Protein AF-A0A3P8LBT3-F1 (afdb_monomer_lite)

Organism: NCBI:txid27848

pLDDT: mean 72.65, std 15.28, range [48.12, 91.0]

Structure (mmCIF, N/CA/C/O backbone):
data_AF-A0A3P8LBT3-F1
#
_entry.id   AF-A0A3P8LBT3-F1
#
loop_
_atom_site.group_PDB
_atom_site.id
_atom_site.type_symbol
_atom_site.label_atom_id
_atom_site.label_alt_id
_atom_site.label_comp_id
_atom_site.label_asym_id
_atom_site.label_entity_id
_atom_site.label_seq_id
_atom_site.pdbx_PDB_ins_code
_atom_site.Cartn_x
_atom_site.Cartn_y
_atom_site.Cartn_z
_atom_site.occupancy
_atom_site.B_iso_or_equiv
_atom_site.auth_seq_id
_atom_site.auth_comp_id
_atom_site.auth_asym_id
_atom_site.auth_atom_id
_atom_site.pdbx_PDB_model_num
ATOM 1 N N . MET A 1 1 ? -0.681 -14.973 -7.621 1.00 50.47 1 MET A N 1
ATOM 2 C CA . MET A 1 1 ? -1.600 -15.259 -6.496 1.00 50.47 1 MET A CA 1
ATOM 3 C C . MET A 1 1 ? -1.344 -14.206 -5.438 1.00 50.47 1 MET A C 1
ATOM 5 O O . MET A 1 1 ? -0.185 -13.879 -5.205 1.00 50.47 1 MET A O 1
ATOM 9 N N . VAL A 1 2 ? -2.386 -13.618 -4.867 1.00 54.84 2 VAL A N 1
ATOM 10 C CA . VAL A 1 2 ? -2.246 -12.655 -3.773 1.00 54.84 2 VAL A CA 1
ATOM 11 C C . VAL A 1 2 ? -2.997 -13.240 -2.589 1.00 54.84 2 VAL A C 1
ATOM 13 O O . VAL A 1 2 ? -4.174 -13.557 -2.728 1.00 54.84 2 VAL A O 1
ATOM 16 N N . LEU A 1 3 ? -2.302 -13.463 -1.474 1.00 58.47 3 LEU A N 1
ATOM 17 C CA . LEU A 1 3 ? -2.921 -13.897 -0.224 1.00 58.47 3 LEU A CA 1
ATOM 18 C C . LEU A 1 3 ? -2.980 -12.696 0.714 1.00 58.47 3 LEU A C 1
ATOM 20 O O . LEU A 1 3 ? -1.962 -12.048 0.968 1.00 58.47 3 LEU A O 1
ATOM 24 N N . GLN A 1 4 ? -4.165 -12.413 1.239 1.00 50.75 4 GLN A N 1
ATOM 25 C CA . GLN A 1 4 ? -4.345 -11.427 2.296 1.00 50.75 4 GLN A CA 1
ATOM 26 C C . GLN A 1 4 ? -4.365 -12.144 3.644 1.00 50.75 4 GLN A C 1
ATOM 28 O O . GLN A 1 4 ? -5.165 -13.054 3.854 1.00 50.75 4 GLN A O 1
ATOM 33 N N . THR A 1 5 ? -3.494 -1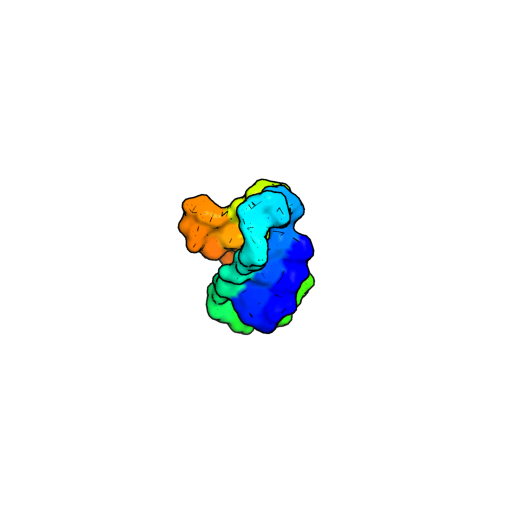1.725 4.558 1.00 56.19 5 THR A N 1
ATOM 34 C CA . THR A 1 5 ? -3.665 -11.968 5.995 1.00 56.19 5 THR A CA 1
ATOM 35 C C . THR A 1 5 ? -3.966 -10.631 6.671 1.00 56.19 5 THR A C 1
ATOM 37 O O . THR A 1 5 ? -3.782 -9.577 6.061 1.00 56.19 5 THR A O 1
ATOM 40 N N . SER A 1 6 ? -4.472 -10.655 7.905 1.00 59.75 6 SER A N 1
ATOM 41 C CA . SER A 1 6 ? -5.069 -9.496 8.594 1.00 59.75 6 SER A CA 1
ATOM 42 C C . SER A 1 6 ? -4.219 -8.219 8.615 1.00 59.75 6 SER A C 1
ATOM 44 O O . SER A 1 6 ? -4.764 -7.128 8.672 1.00 59.75 6 SER A O 1
ATOM 46 N N . GLU A 1 7 ? -2.899 -8.339 8.496 1.00 55.53 7 GLU A 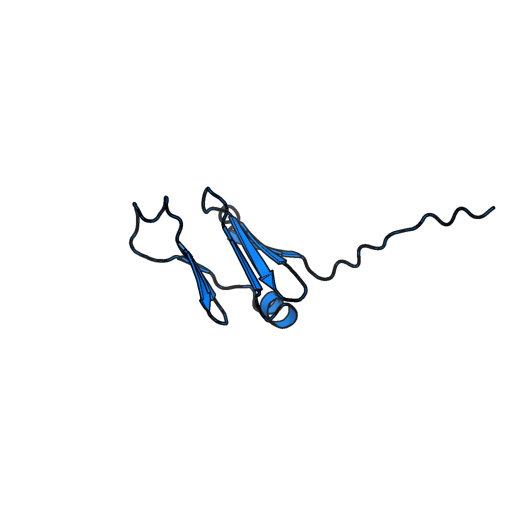N 1
ATOM 47 C CA . GLU A 1 7 ? -1.960 -7.215 8.600 1.00 55.53 7 GLU A CA 1
ATOM 48 C C . GLU A 1 7 ? -0.960 -7.155 7.431 1.00 55.53 7 GLU A C 1
ATOM 50 O O . GLU A 1 7 ? -0.130 -6.245 7.348 1.00 55.53 7 GLU A O 1
ATOM 55 N N . ARG A 1 8 ? -0.963 -8.158 6.541 1.00 59.84 8 ARG A N 1
ATOM 56 C CA . ARG A 1 8 ? 0.096 -8.347 5.541 1.00 59.84 8 ARG A CA 1
ATOM 57 C C . ARG A 1 8 ? -0.483 -8.741 4.194 1.00 59.84 8 ARG A C 1
ATOM 59 O O . ARG A 1 8 ? -1.355 -9.602 4.084 1.00 59.84 8 ARG A O 1
ATOM 66 N N . VAL A 1 9 ? 0.073 -8.132 3.153 1.00 65.38 9 VAL A N 1
ATOM 67 C CA . VAL A 1 9 ? -0.222 -8.490 1.768 1.00 65.38 9 VAL A CA 1
ATOM 68 C C . VAL A 1 9 ? 0.923 -9.345 1.249 1.00 65.38 9 VAL A C 1
ATOM 70 O O . VAL A 1 9 ? 2.060 -8.880 1.135 1.00 65.38 9 VAL A O 1
ATOM 73 N N . LEU A 1 10 ? 0.613 -10.606 0.953 1.00 68.12 10 LEU A N 1
ATOM 74 C CA . LEU A 1 10 ? 1.520 -11.525 0.284 1.00 68.12 10 LEU A CA 1
ATOM 75 C C . LEU A 1 10 ? 1.216 -11.497 -1.209 1.00 68.12 10 LEU A C 1
ATOM 77 O O . LEU A 1 10 ? 0.092 -11.798 -1.613 1.00 68.12 10 LEU A O 1
ATOM 81 N N . PHE A 1 11 ? 2.202 -11.191 -2.043 1.00 65.38 11 PHE A N 1
ATOM 82 C CA . PHE A 1 11 ? 2.018 -11.237 -3.490 1.00 65.38 11 PHE A CA 1
ATOM 83 C C . PHE A 1 11 ? 3.066 -12.146 -4.136 1.00 65.38 11 PHE A C 1
ATOM 85 O O . PHE A 1 11 ? 4.239 -12.162 -3.764 1.00 65.38 11 PHE A O 1
ATOM 92 N N . THR A 1 12 ? 2.624 -12.938 -5.112 1.00 55.78 12 THR A N 1
ATOM 93 C CA . THR A 1 12 ? 3.506 -13.707 -5.993 1.00 55.78 12 THR A CA 1
ATOM 94 C C . THR A 1 12 ? 3.162 -13.409 -7.453 1.00 55.78 12 THR A C 1
ATOM 96 O O . THR A 1 12 ? 2.010 -13.559 -7.885 1.00 55.78 12 THR A O 1
ATOM 99 N N . ASN A 1 13 ? 4.161 -12.933 -8.202 1.00 52.06 13 ASN A N 1
ATOM 100 C CA . ASN A 1 13 ? 4.087 -12.612 -9.627 1.00 52.06 13 ASN A CA 1
ATOM 101 C C . ASN A 1 13 ? 4.537 -13.835 -10.465 1.00 52.06 13 ASN A C 1
ATOM 103 O O . ASN A 1 13 ? 5.539 -14.468 -10.139 1.00 52.06 13 ASN A O 1
ATOM 107 N N . ARG A 1 14 ? 3.831 -14.174 -11.563 1.00 52.47 14 ARG A N 1
ATOM 108 C CA . ARG A 1 14 ? 4.180 -15.321 -12.444 1.00 52.47 14 ARG A CA 1
ATOM 109 C C . ARG A 1 14 ? 5.557 -15.202 -13.108 1.00 52.47 14 ARG A C 1
ATOM 111 O O . ARG A 1 14 ? 6.185 -16.227 -13.337 1.00 52.47 14 ARG A O 1
ATOM 118 N N . ALA A 1 15 ? 6.045 -13.993 -13.367 1.00 50.91 15 ALA A N 1
ATOM 119 C CA . ALA A 1 15 ? 7.399 -13.751 -13.861 1.00 50.91 15 ALA A CA 1
ATOM 120 C C . ALA A 1 15 ? 8.469 -13.850 -12.754 1.00 50.91 15 ALA A C 1
ATOM 122 O O . ALA A 1 15 ? 9.638 -14.056 -13.056 1.00 50.91 15 ALA A O 1
ATOM 123 N N . GLN A 1 16 ? 8.086 -13.736 -11.474 1.00 48.16 16 GLN A N 1
ATOM 124 C CA . GLN A 1 16 ? 8.985 -13.949 -10.326 1.00 48.16 16 GLN A CA 1
ATOM 125 C C . GLN A 1 16 ? 9.003 -15.410 -9.851 1.00 48.16 16 GLN A C 1
ATOM 127 O O . GLN A 1 16 ? 9.994 -15.857 -9.275 1.00 48.16 16 GLN A O 1
ATOM 132 N N . LEU A 1 17 ? 7.950 -16.173 -10.163 1.00 49.41 17 LEU A N 1
ATOM 133 C CA . LEU A 1 17 ? 7.838 -17.615 -9.912 1.00 49.41 17 LEU A CA 1
ATOM 134 C C . LEU A 1 17 ? 8.932 -18.448 -10.602 1.00 49.41 17 LEU A C 1
ATOM 136 O O . LEU A 1 17 ? 9.172 -19.580 -10.192 1.00 49.41 17 LEU A O 1
ATOM 140 N N . THR A 1 18 ? 9.617 -17.903 -11.609 1.00 51.00 18 THR A N 1
ATOM 141 C CA . THR A 1 18 ? 10.752 -18.565 -12.266 1.00 51.00 18 THR A CA 1
ATOM 142 C C . THR A 1 18 ? 12.103 -18.253 -11.622 1.00 51.00 18 THR A C 1
ATOM 144 O O . THR A 1 18 ? 13.063 -18.959 -11.920 1.00 51.00 18 THR A O 1
ATOM 147 N N . LYS A 1 19 ? 12.215 -17.235 -10.747 1.00 48.97 19 LYS A N 1
ATOM 148 C CA . LYS A 1 19 ? 13.525 -16.746 -10.276 1.00 48.97 19 LYS A CA 1
ATOM 149 C C . LYS A 1 19 ? 13.777 -16.829 -8.768 1.00 48.97 19 LYS A C 1
ATOM 151 O O . LYS A 1 19 ? 14.936 -16.985 -8.408 1.00 48.97 19 LYS A O 1
ATOM 156 N N . LEU A 1 20 ? 12.774 -16.792 -7.881 1.00 51.62 20 LEU A N 1
ATOM 157 C CA . LEU A 1 20 ? 12.999 -16.925 -6.428 1.00 51.62 20 LEU A CA 1
ATOM 158 C C . LEU A 1 20 ? 11.809 -17.591 -5.713 1.00 51.62 20 LEU A C 1
ATOM 160 O O . LEU A 1 20 ? 10.657 -17.225 -5.913 1.00 51.62 20 LEU A O 1
ATOM 164 N N . ARG A 1 21 ? 12.105 -18.576 -4.853 1.00 54.59 21 ARG A N 1
ATOM 165 C CA . ARG A 1 21 ? 11.136 -19.417 -4.115 1.00 54.59 21 ARG A CA 1
ATOM 166 C C . ARG A 1 21 ? 10.522 -18.755 -2.868 1.00 54.59 21 ARG A C 1
ATOM 168 O O . ARG A 1 21 ? 9.847 -19.435 -2.102 1.00 54.59 21 ARG A O 1
ATOM 175 N N . THR A 1 22 ? 10.740 -17.463 -2.632 1.00 58.78 22 THR A N 1
ATOM 176 C CA . THR A 1 22 ? 10.266 -16.779 -1.420 1.00 58.78 22 THR A CA 1
ATOM 177 C C . THR A 1 22 ? 9.157 -15.779 -1.749 1.00 58.78 22 THR A C 1
ATOM 179 O O . THR A 1 22 ? 9.335 -14.921 -2.613 1.00 58.78 22 THR A O 1
ATOM 182 N N . PRO A 1 23 ? 7.984 -15.869 -1.097 1.00 61.41 23 PRO A N 1
ATOM 183 C CA . PRO A 1 23 ? 6.923 -14.904 -1.318 1.00 61.41 23 PRO A CA 1
ATOM 184 C C . PRO A 1 23 ? 7.288 -13.560 -0.674 1.00 61.41 23 PRO A C 1
ATOM 186 O O . PRO A 1 23 ? 7.814 -13.507 0.439 1.00 61.41 23 PRO A O 1
ATOM 189 N N . HIS A 1 24 ? 7.004 -12.462 -1.370 1.00 69.88 24 HIS A N 1
ATOM 190 C CA . HIS A 1 24 ? 7.284 -11.125 -0.861 1.00 69.88 24 HIS A CA 1
ATOM 191 C C . HIS A 1 24 ? 6.175 -10.683 0.097 1.00 69.88 24 HIS A C 1
ATOM 193 O O . HIS A 1 24 ? 4.994 -10.663 -0.256 1.00 69.88 24 HIS A O 1
ATOM 199 N N . VAL A 1 25 ? 6.575 -10.329 1.319 1.00 71.12 25 VAL A N 1
ATOM 200 C CA . VAL A 1 25 ? 5.689 -9.847 2.381 1.00 71.12 25 VAL A CA 1
ATOM 201 C C . VAL A 1 25 ? 5.880 -8.342 2.522 1.00 71.12 25 VAL A C 1
ATOM 203 O O . VAL A 1 25 ? 6.980 -7.893 2.842 1.00 71.12 25 VAL A O 1
ATOM 206 N N . LEU A 1 26 ? 4.816 -7.566 2.324 1.00 79.81 26 LEU A N 1
ATOM 207 C CA . LEU A 1 26 ? 4.810 -6.131 2.610 1.00 79.81 26 LEU A CA 1
ATOM 208 C C . LEU A 1 26 ? 3.897 -5.821 3.794 1.00 79.81 26 LEU A C 1
ATOM 210 O O . LEU A 1 26 ? 2.762 -6.302 3.863 1.00 79.81 26 LEU A O 1
ATOM 214 N N . SER A 1 27 ? 4.398 -4.983 4.698 1.00 83.12 27 SER A N 1
ATOM 215 C CA . SER A 1 27 ? 3.623 -4.428 5.807 1.00 83.12 27 SER A CA 1
ATOM 216 C C . SER A 1 27 ? 2.930 -3.144 5.360 1.00 83.12 27 SER A C 1
ATOM 218 O O . SER A 1 27 ? 3.572 -2.236 4.821 1.00 83.12 27 SER A O 1
ATOM 220 N N . LEU A 1 28 ? 1.621 -3.073 5.587 1.00 85.44 28 LEU A N 1
ATOM 221 C CA . LEU A 1 28 ? 0.830 -1.872 5.330 1.00 85.44 28 LEU A CA 1
ATOM 222 C C . LEU A 1 28 ? 1.112 -0.797 6.392 1.00 85.44 28 LEU A C 1
ATOM 224 O O . LEU A 1 28 ? 1.445 -1.133 7.531 1.00 85.44 28 LEU A O 1
ATOM 228 N N . PRO A 1 29 ? 0.954 0.498 6.066 1.00 87.62 29 PRO A N 1
ATOM 229 C CA . PRO A 1 29 ? 1.014 1.551 7.070 1.00 87.62 29 PRO A CA 1
ATOM 230 C C . PRO A 1 29 ? -0.081 1.346 8.126 1.00 87.62 29 PRO A C 1
ATOM 232 O O . PRO A 1 29 ? -1.260 1.251 7.783 1.00 87.62 29 PRO A O 1
ATOM 235 N N . ALA A 1 30 ? 0.288 1.339 9.409 1.00 85.50 30 ALA A N 1
ATOM 236 C CA . ALA A 1 30 ? -0.653 1.093 10.508 1.00 85.50 30 ALA A CA 1
ATOM 237 C C . ALA A 1 30 ? -1.837 2.080 10.512 1.00 85.50 30 ALA A C 1
ATOM 239 O O . ALA A 1 30 ? -2.980 1.692 10.744 1.00 85.50 30 ALA A O 1
ATOM 240 N N . LEU A 1 31 ? -1.580 3.353 10.183 1.00 84.94 31 LEU A N 1
ATOM 241 C CA . LEU A 1 31 ? -2.622 4.378 10.085 1.00 84.94 31 LEU A CA 1
ATOM 242 C C . LEU A 1 31 ? -3.630 4.069 8.970 1.00 84.94 31 LEU A C 1
ATOM 244 O O . LEU A 1 31 ? -4.831 4.225 9.167 1.00 84.94 31 LEU A O 1
ATOM 248 N N . TYR A 1 32 ? -3.155 3.586 7.818 1.00 86.19 32 TYR A N 1
ATOM 249 C CA . TYR A 1 32 ? -4.037 3.174 6.729 1.00 86.19 32 TYR A CA 1
ATOM 250 C C .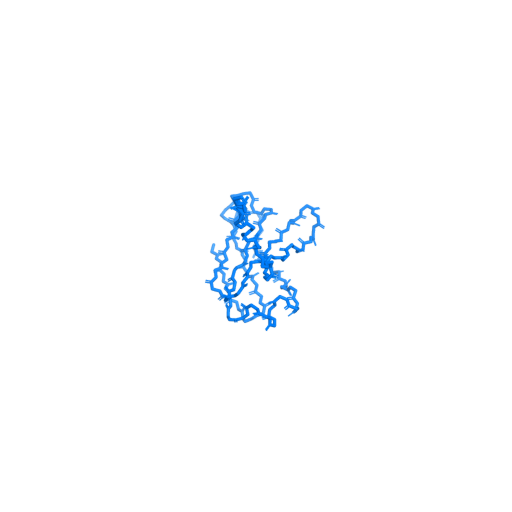 TYR A 1 32 ? -4.938 2.024 7.171 1.00 86.19 32 TYR A C 1
ATOM 252 O O . T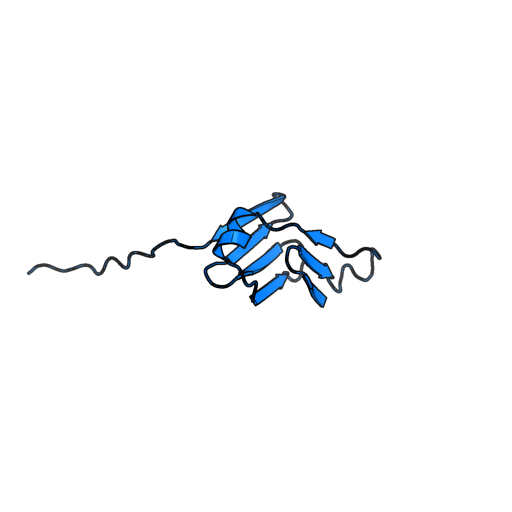YR A 1 32 ? -6.146 2.082 6.953 1.00 86.19 32 TYR A O 1
ATOM 260 N N . LEU A 1 33 ? -4.363 1.010 7.823 1.00 85.88 33 LEU A N 1
ATOM 261 C CA . LEU A 1 33 ? -5.108 -0.167 8.253 1.00 85.88 33 LEU A CA 1
ATOM 262 C C . LEU A 1 33 ? -6.177 0.182 9.295 1.00 85.88 33 LEU A C 1
ATOM 264 O O . LEU A 1 33 ? -7.313 -0.264 9.169 1.00 85.88 33 LEU A O 1
ATOM 268 N N . LYS A 1 34 ? -5.855 1.062 10.251 1.00 86.56 34 LYS A N 1
ATOM 269 C CA . LYS A 1 34 ? -6.799 1.538 11.273 1.00 86.56 34 LYS A CA 1
ATOM 270 C C . LYS A 1 34 ? -8.071 2.159 10.677 1.00 86.56 34 LYS A C 1
ATOM 272 O O . LYS A 1 34 ? -9.150 1.949 11.220 1.00 86.56 34 LYS A O 1
ATOM 277 N N . HIS A 1 35 ? -7.951 2.922 9.588 1.00 85.44 35 HIS A N 1
ATOM 278 C CA . HIS A 1 35 ? -9.083 3.636 8.978 1.00 85.44 35 HIS A CA 1
ATOM 279 C C . HIS A 1 35 ? -9.762 2.872 7.833 1.00 85.44 35 HIS A C 1
ATOM 281 O O . HIS A 1 35 ? -10.948 3.074 7.575 1.00 85.44 35 HIS A O 1
ATOM 287 N N . ASN A 1 36 ? -9.026 1.997 7.146 1.00 85.75 36 ASN A N 1
ATOM 288 C CA . ASN A 1 36 ? -9.490 1.347 5.919 1.00 85.75 36 ASN A CA 1
ATOM 289 C C . ASN A 1 36 ? -9.712 -0.162 6.070 1.00 85.75 36 ASN A C 1
ATOM 291 O O . ASN A 1 36 ? -9.957 -0.847 5.079 1.00 85.75 36 ASN A O 1
ATOM 295 N N . TRP A 1 37 ? -9.676 -0.703 7.288 1.00 83.19 37 TRP A N 1
ATOM 296 C CA . TRP A 1 37 ? -10.137 -2.066 7.546 1.00 83.19 37 TRP A CA 1
ATOM 297 C C . TRP A 1 37 ? -11.656 -2.204 7.289 1.00 83.19 37 TRP A C 1
ATOM 299 O O . TRP A 1 37 ? -12.415 -1.281 7.600 1.00 83.19 37 TRP A O 1
ATOM 309 N N . PRO A 1 38 ? -12.156 -3.331 6.746 1.00 87.00 38 PRO A N 1
ATOM 310 C CA . PRO A 1 38 ? -11.424 -4.476 6.204 1.00 87.00 38 PRO A CA 1
ATOM 311 C C . PRO A 1 38 ? -10.803 -4.205 4.831 1.00 87.00 38 PRO A C 1
ATOM 313 O O . PRO A 1 38 ? -11.376 -3.500 3.999 1.00 87.00 38 PRO A O 1
ATOM 316 N N . LEU A 1 39 ? -9.654 -4.837 4.575 1.00 85.88 39 LEU A N 1
ATOM 317 C CA . LEU A 1 39 ? -9.037 -4.851 3.249 1.00 85.88 39 LEU A CA 1
ATOM 318 C C . LEU A 1 39 ? -9.875 -5.712 2.297 1.00 85.88 39 LEU A C 1
ATOM 320 O O . LEU A 1 39 ? -10.118 -6.883 2.581 1.00 85.88 39 LEU A O 1
ATOM 324 N N . ARG A 1 40 ? -10.294 -5.152 1.161 1.00 86.06 40 ARG A N 1
ATOM 325 C CA . ARG A 1 40 ? -11.203 -5.818 0.212 1.00 86.06 40 ARG A CA 1
ATOM 326 C C . ARG A 1 40 ? -10.516 -6.264 -1.066 1.00 86.06 40 ARG A C 1
ATOM 328 O O . ARG A 1 40 ? -10.879 -7.294 -1.622 1.00 86.06 40 ARG A O 1
ATOM 335 N N . TYR A 1 41 ? -9.540 -5.491 -1.530 1.00 85.44 41 TYR A N 1
ATOM 336 C CA . TYR A 1 41 ? -8.890 -5.745 -2.807 1.00 85.44 41 TYR A CA 1
ATOM 337 C C . TYR A 1 41 ? -7.389 -5.535 -2.716 1.00 85.44 41 TYR A C 1
ATOM 339 O O . TYR A 1 41 ? -6.903 -4.649 -2.012 1.00 85.44 41 TYR A O 1
ATOM 347 N N . VAL A 1 42 ? -6.659 -6.321 -3.500 1.00 87.06 42 VAL A N 1
ATOM 348 C CA . VAL A 1 42 ? -5.236 -6.123 -3.747 1.00 87.06 42 VAL A CA 1
ATOM 349 C C . VAL A 1 42 ? -4.954 -6.380 -5.221 1.00 87.06 42 VAL A C 1
ATOM 351 O O . VAL A 1 42 ? -5.352 -7.404 -5.773 1.00 87.06 42 VAL A O 1
ATOM 354 N N . GLY A 1 43 ? -4.227 -5.460 -5.843 1.00 85.38 43 GLY A N 1
ATOM 355 C CA . GLY A 1 43 ? -3.716 -5.572 -7.198 1.00 85.38 43 GLY A CA 1
ATOM 356 C C . GLY A 1 43 ? -2.202 -5.403 -7.229 1.00 85.38 43 GLY A C 1
ATOM 357 O O . GLY A 1 43 ? -1.614 -4.677 -6.430 1.00 85.38 43 GLY A O 1
ATOM 358 N N . VAL A 1 44 ? -1.565 -6.059 -8.189 1.00 85.88 44 VAL A N 1
ATOM 359 C CA . VAL A 1 44 ? -0.154 -5.861 -8.526 1.00 85.88 44 VAL A CA 1
ATOM 360 C C . VAL A 1 44 ? -0.073 -5.593 -10.020 1.00 85.88 44 VAL A C 1
ATOM 362 O O . VAL A 1 44 ? -0.821 -6.190 -10.797 1.00 85.88 44 VAL A O 1
ATOM 365 N N . ASN A 1 45 ? 0.800 -4.683 -10.440 1.00 83.69 45 ASN A N 1
ATOM 366 C CA . ASN A 1 45 ? 0.988 -4.447 -11.865 1.00 83.69 45 ASN A CA 1
ATOM 367 C C . ASN A 1 45 ? 1.764 -5.594 -12.539 1.00 83.69 45 ASN A C 1
ATOM 369 O O . ASN A 1 45 ? 2.413 -6.408 -11.880 1.00 83.69 45 ASN A O 1
ATOM 373 N N . SER A 1 46 ? 1.719 -5.646 -13.873 1.00 78.69 46 SER A N 1
ATOM 374 C CA . SER A 1 46 ? 2.376 -6.688 -14.679 1.00 78.69 46 SER A CA 1
ATOM 375 C C . SER A 1 46 ? 3.867 -6.841 -14.352 1.00 78.69 46 SER A C 1
ATOM 377 O O . SER A 1 46 ? 4.355 -7.962 -14.199 1.00 78.69 46 SER A O 1
ATOM 379 N N . SER A 1 47 ? 4.565 -5.721 -14.160 1.00 80.62 47 SER A N 1
ATOM 380 C CA . SER A 1 47 ? 5.994 -5.681 -13.831 1.00 80.62 47 SER A CA 1
ATOM 381 C C . SER A 1 47 ? 6.323 -6.039 -12.374 1.00 80.62 47 SER A C 1
ATOM 383 O O . SER A 1 47 ? 7.495 -6.205 -12.049 1.00 80.62 47 SER A O 1
ATOM 385 N N . GLY A 1 48 ? 5.335 -6.130 -11.478 1.00 78.56 48 GLY A N 1
ATOM 386 C CA . GLY A 1 48 ? 5.541 -6.430 -10.057 1.00 78.56 48 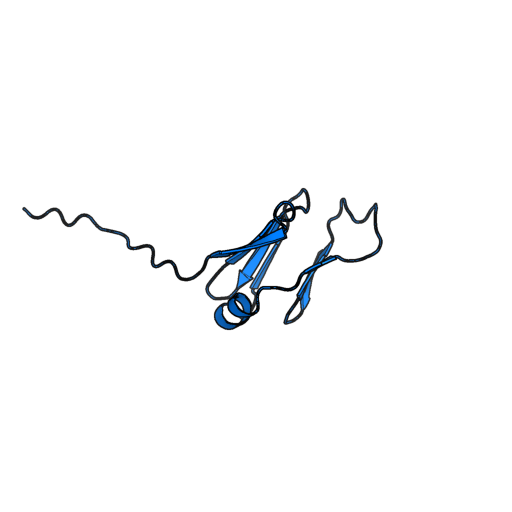GLY A CA 1
ATOM 387 C C . GLY A 1 48 ? 6.171 -5.308 -9.221 1.00 78.56 48 GLY A C 1
ATOM 388 O O . GLY A 1 48 ? 6.473 -5.532 -8.054 1.00 78.56 48 GLY A O 1
ATOM 389 N N . ASN A 1 49 ? 6.379 -4.113 -9.779 1.00 84.31 49 ASN A N 1
ATOM 390 C CA . ASN A 1 49 ? 7.014 -2.986 -9.080 1.00 84.31 49 ASN A CA 1
ATOM 391 C C . ASN A 1 49 ? 6.007 -2.017 -8.436 1.00 84.31 49 ASN A C 1
ATOM 393 O O . ASN A 1 49 ? 6.404 -1.049 -7.784 1.00 84.31 49 ASN A O 1
ATOM 397 N N . ARG A 1 50 ? 4.707 -2.255 -8.613 1.00 86.88 50 ARG A N 1
ATOM 398 C CA . ARG A 1 50 ? 3.642 -1.443 -8.025 1.00 86.88 50 ARG A CA 1
ATOM 399 C C . ARG A 1 50 ? 2.549 -2.329 -7.475 1.00 86.88 50 ARG A C 1
ATOM 401 O O . ARG A 1 50 ? 2.094 -3.251 -8.156 1.00 86.88 50 ARG A O 1
ATOM 408 N N . ILE A 1 51 ? 2.125 -2.028 -6.257 1.00 88.62 51 ILE A N 1
ATOM 409 C CA . ILE A 1 51 ? 1.067 -2.761 -5.564 1.00 88.62 51 ILE A CA 1
ATOM 410 C C . ILE A 1 51 ? 0.020 -1.763 -5.121 1.00 88.62 51 ILE A C 1
ATOM 412 O O . ILE A 1 51 ? 0.356 -0.729 -4.560 1.00 88.62 51 ILE A O 1
ATOM 416 N N . ALA A 1 52 ? -1.242 -2.073 -5.366 1.00 89.75 52 ALA A N 1
ATOM 417 C CA . ALA A 1 52 ? -2.376 -1.312 -4.878 1.00 89.75 52 ALA A CA 1
ATOM 418 C C . ALA A 1 52 ? -3.182 -2.189 -3.922 1.00 89.75 52 ALA A C 1
ATOM 420 O O . ALA A 1 52 ? -3.421 -3.363 -4.192 1.00 89.75 52 ALA A O 1
ATOM 421 N N . VAL A 1 53 ? -3.603 -1.619 -2.807 1.00 89.06 53 VAL A N 1
ATOM 422 C CA . VAL A 1 53 ? -4.433 -2.255 -1.789 1.00 89.06 53 VAL A CA 1
ATOM 423 C C . VAL A 1 53 ? -5.613 -1.330 -1.551 1.00 89.06 53 VAL A C 1
ATOM 425 O O . VAL A 1 53 ? -5.416 -0.131 -1.396 1.00 89.06 53 VAL A O 1
ATOM 428 N N . ALA A 1 54 ? -6.829 -1.861 -1.543 1.00 88.94 54 ALA A N 1
ATOM 429 C CA . ALA A 1 54 ? -8.030 -1.090 -1.260 1.00 88.94 54 ALA A CA 1
ATOM 430 C C . ALA A 1 54 ? -8.794 -1.705 -0.091 1.00 88.94 54 ALA A C 1
ATOM 432 O O . ALA A 1 54 ? -9.011 -2.920 -0.021 1.00 88.94 54 ALA A O 1
ATOM 433 N N . GLY A 1 55 ? -9.191 -0.832 0.822 1.00 88.12 55 GLY A N 1
ATOM 434 C CA . GLY A 1 55 ? -9.983 -1.138 1.995 1.00 88.12 55 GLY A CA 1
ATOM 435 C C . GLY A 1 55 ? -11.408 -0.620 1.875 1.00 88.12 55 GLY A C 1
ATOM 436 O O . GLY A 1 55 ? -11.917 -0.404 0.777 1.00 88.12 55 GLY A O 1
ATOM 437 N N . SER A 1 56 ? -12.056 -0.423 3.015 1.00 85.81 56 SER A N 1
ATOM 438 C CA . SER A 1 56 ? -13.434 0.071 3.107 1.00 85.81 56 SER A CA 1
ATOM 439 C C . SER A 1 56 ? -13.597 1.542 2.705 1.00 85.81 56 SER A C 1
ATOM 441 O O . SER A 1 56 ? -14.590 1.872 2.065 1.00 85.81 56 SER A O 1
ATOM 443 N N . HIS A 1 57 ? -12.631 2.403 3.041 1.00 84.06 57 HIS A N 1
ATOM 444 C CA . HIS A 1 57 ? -12.752 3.863 2.891 1.00 84.06 57 HIS A CA 1
ATOM 445 C C . HIS A 1 57 ? -11.593 4.511 2.117 1.00 84.06 57 HIS A C 1
ATOM 447 O O . HIS A 1 57 ? -11.453 5.734 2.101 1.00 84.06 57 HIS A O 1
ATOM 453 N N . GLY A 1 58 ? -10.737 3.713 1.475 1.00 87.44 58 GLY A N 1
ATOM 454 C CA . GLY A 1 58 ? -9.543 4.254 0.839 1.00 87.44 58 GLY A CA 1
ATOM 455 C C . GLY A 1 58 ? -8.636 3.215 0.205 1.00 87.44 58 GLY A C 1
ATOM 456 O O . GLY A 1 58 ? -8.793 2.001 0.371 1.00 87.44 58 GLY A O 1
ATOM 457 N N . ILE A 1 59 ? -7.640 3.714 -0.513 1.00 89.06 59 ILE A N 1
ATOM 458 C CA . ILE A 1 59 ? -6.691 2.948 -1.315 1.00 89.06 59 ILE A CA 1
ATOM 459 C C . ILE A 1 59 ? -5.271 3.331 -0.890 1.00 89.06 59 ILE A C 1
ATOM 461 O O . ILE A 1 59 ? -4.972 4.493 -0.648 1.00 89.06 59 ILE A O 1
ATOM 465 N N . ALA A 1 60 ? -4.376 2.358 -0.801 1.00 89.81 60 ALA A N 1
ATOM 466 C CA . ALA A 1 60 ? -2.952 2.566 -0.610 1.00 89.81 60 ALA A CA 1
ATOM 467 C C . ALA A 1 60 ? -2.182 1.940 -1.770 1.00 89.81 60 ALA A C 1
ATOM 469 O O . ALA A 1 60 ? -2.439 0.807 -2.169 1.00 89.81 60 ALA A O 1
ATOM 470 N N . HIS A 1 61 ? -1.207 2.663 -2.300 1.00 91.00 61 HIS A N 1
ATOM 471 C CA . HIS A 1 61 ? -0.357 2.218 -3.388 1.00 91.00 61 HIS A CA 1
ATOM 472 C C . HIS A 1 61 ? 1.111 2.223 -2.955 1.00 91.00 61 HIS A C 1
ATOM 474 O O . HIS A 1 61 ? 1.639 3.247 -2.530 1.00 91.00 61 HIS A O 1
ATOM 480 N N . TYR A 1 62 ? 1.781 1.085 -3.079 1.00 90.44 62 TYR A N 1
ATOM 481 C CA . TYR A 1 62 ? 3.204 0.929 -2.824 1.00 90.44 62 TYR A CA 1
ATOM 482 C C . TYR A 1 62 ? 3.997 1.016 -4.124 1.00 90.44 62 TYR A C 1
ATOM 484 O O . TYR A 1 62 ? 3.708 0.310 -5.095 1.00 90.44 62 TYR A O 1
ATOM 492 N N . ASN A 1 63 ? 5.029 1.855 -4.125 1.00 88.69 63 ASN A N 1
ATOM 493 C CA . ASN A 1 63 ? 5.973 1.967 -5.228 1.00 88.69 63 ASN A CA 1
ATOM 494 C C . ASN A 1 63 ? 7.320 1.359 -4.821 1.00 88.69 63 ASN A C 1
ATOM 496 O O . ASN A 1 63 ? 7.986 1.879 -3.928 1.00 88.69 63 ASN A O 1
ATOM 500 N N . TYR A 1 64 ? 7.750 0.299 -5.512 1.00 83.56 64 TYR A N 1
ATOM 501 C CA . TYR A 1 64 ? 9.035 -0.353 -5.239 1.00 83.56 64 TYR A CA 1
ATOM 502 C C . TYR A 1 64 ? 10.252 0.526 -5.525 1.00 83.56 64 TYR A C 1
ATOM 504 O O . TYR A 1 64 ? 11.275 0.353 -4.872 1.00 83.56 64 TYR A O 1
ATOM 512 N N . LEU A 1 65 ? 10.157 1.462 -6.475 1.00 84.69 65 LEU A N 1
ATOM 513 C CA . LEU A 1 65 ? 11.281 2.332 -6.834 1.00 84.69 65 LEU A CA 1
ATOM 514 C C . LEU A 1 65 ? 11.589 3.334 -5.722 1.00 84.69 65 LEU A C 1
ATOM 516 O O . LEU A 1 65 ? 12.747 3.602 -5.429 1.00 84.69 65 LEU A O 1
ATOM 520 N N . THR A 1 66 ? 10.545 3.885 -5.103 1.00 87.88 66 THR A N 1
ATOM 521 C CA . THR A 1 66 ? 10.680 4.859 -4.012 1.00 87.88 66 THR A CA 1
ATOM 522 C C . THR A 1 66 ? 10.598 4.214 -2.634 1.00 87.88 66 THR A C 1
ATOM 524 O O . THR A 1 66 ? 10.848 4.890 -1.641 1.00 87.88 66 THR A O 1
ATOM 527 N N . GLN A 1 67 ? 10.222 2.932 -2.571 1.00 87.19 67 GLN A N 1
ATOM 528 C CA . GLN A 1 67 ? 9.965 2.156 -1.356 1.00 87.19 67 GLN A CA 1
ATOM 529 C C . GLN A 1 67 ? 8.949 2.816 -0.409 1.00 87.19 67 GLN A C 1
ATOM 531 O O . GLN A 1 67 ? 9.007 2.638 0.808 1.00 87.19 67 GLN A O 1
ATOM 536 N N . ARG A 1 68 ? 8.002 3.585 -0.958 1.00 86.44 68 ARG A N 1
ATOM 537 C CA . ARG A 1 68 ? 7.029 4.373 -0.189 1.00 86.44 68 ARG A CA 1
ATOM 538 C C . ARG A 1 68 ? 5.594 3.965 -0.495 1.00 86.44 68 ARG A C 1
ATOM 540 O O . ARG A 1 68 ? 5.254 3.612 -1.626 1.00 86.44 68 ARG A O 1
ATOM 547 N N . TRP A 1 69 ? 4.756 4.072 0.533 1.00 87.50 69 TRP A N 1
ATOM 548 C CA . TRP A 1 69 ? 3.305 3.997 0.420 1.00 87.50 69 TRP A CA 1
ATOM 549 C C . TRP A 1 69 ? 2.729 5.380 0.117 1.00 87.50 69 TRP A C 1
ATOM 551 O O . TRP A 1 69 ? 3.062 6.357 0.782 1.00 87.50 69 TRP A O 1
ATOM 561 N N . HIS A 1 70 ? 1.830 5.436 -0.855 1.00 89.19 70 HIS A N 1
ATOM 562 C CA . HIS A 1 70 ? 0.970 6.574 -1.143 1.00 89.19 70 HIS A CA 1
ATOM 563 C C . HIS A 1 70 ? -0.450 6.186 -0.756 1.00 89.19 70 HIS A C 1
ATOM 565 O O . HIS A 1 70 ? -1.006 5.245 -1.316 1.00 89.19 70 HIS A O 1
ATOM 571 N N . VAL A 1 71 ? -1.006 6.865 0.239 1.00 86.19 71 VAL A N 1
ATOM 572 C CA . VAL A 1 71 ? -2.348 6.590 0.748 1.00 86.19 71 VAL A CA 1
ATOM 573 C C . VAL A 1 71 ? -3.300 7.644 0.205 1.00 86.19 71 VAL A C 1
ATOM 575 O O . VAL A 1 71 ? -3.003 8.830 0.276 1.00 86.19 71 VAL A O 1
ATOM 578 N N . PHE A 1 72 ? -4.438 7.192 -0.304 1.00 80.50 72 PHE A N 1
ATOM 579 C CA . PHE A 1 72 ? -5.522 8.006 -0.827 1.00 80.50 72 PHE A CA 1
ATOM 580 C C . PHE A 1 72 ? -6.802 7.613 -0.092 1.00 80.50 72 PHE A C 1
ATOM 582 O O . PHE A 1 72 ? -7.221 6.455 -0.118 1.00 80.50 72 PHE A O 1
ATOM 589 N N . GLY A 1 73 ? -7.406 8.557 0.614 1.00 65.94 73 GLY A N 1
ATOM 590 C CA . GLY A 1 73 ? -8.575 8.290 1.440 1.00 65.94 73 GLY A CA 1
ATOM 591 C C . GLY A 1 73 ? -8.886 9.498 2.302 1.00 65.94 73 GLY A C 1
ATOM 592 O O . GLY A 1 73 ? -8.031 9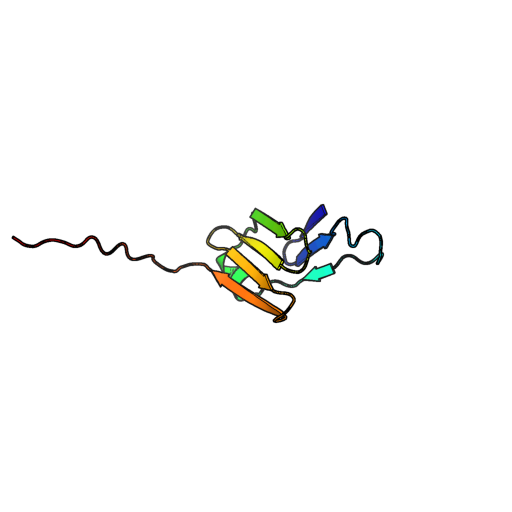.963 3.050 1.00 65.94 73 GLY A O 1
ATOM 593 N N . ASN A 1 74 ? -10.120 9.972 2.173 1.00 58.31 74 ASN A N 1
ATOM 594 C CA . ASN A 1 74 ? -10.659 11.187 2.775 1.00 58.31 74 ASN A CA 1
ATOM 595 C C . ASN A 1 74 ? -10.120 12.517 2.221 1.00 58.31 74 ASN A C 1
ATOM 597 O O . ASN A 1 74 ? -9.903 13.474 2.959 1.00 58.31 74 ASN A O 1
ATOM 601 N N . GLU A 1 75 ? -9.974 12.604 0.901 1.00 50.38 75 GLU A N 1
ATOM 602 C CA . GLU A 1 75 ? -10.060 13.891 0.215 1.00 50.38 75 GLU A CA 1
ATOM 603 C C . GLU A 1 75 ? -11.541 14.107 -0.096 1.00 50.38 75 GLU A C 1
ATOM 605 O O . GLU A 1 75 ? -12.107 13.441 -0.964 1.00 50.38 75 GLU A O 1
ATOM 610 N N . ILE A 1 76 ? -12.207 14.985 0.659 1.00 48.12 76 ILE A N 1
ATOM 611 C CA . ILE A 1 76 ? -13.496 15.530 0.233 1.00 48.12 76 ILE A CA 1
ATOM 612 C C . ILE A 1 76 ? -13.199 16.221 -1.096 1.00 48.12 76 ILE A C 1
ATOM 614 O O . ILE A 1 76 ? -12.636 17.315 -1.114 1.00 48.12 76 ILE A O 1
ATOM 618 N N . GLN A 1 77 ? -13.524 15.572 -2.213 1.00 53.69 77 GLN A N 1
ATOM 619 C CA . GLN A 1 77 ? -13.541 16.250 -3.496 1.00 53.69 77 GLN A CA 1
ATOM 620 C C . GLN A 1 77 ? -14.701 17.236 -3.426 1.00 53.69 77 GLN A C 1
ATOM 622 O O . GLN A 1 77 ? -15.854 16.885 -3.675 1.00 53.69 77 GLN A O 1
ATOM 627 N N . VAL A 1 78 ? -14.402 18.463 -3.001 1.00 53.94 78 VAL A N 1
ATOM 628 C CA . VAL A 1 78 ? -15.354 19.566 -3.048 1.00 53.94 78 VAL A CA 1
ATOM 629 C C . VAL A 1 78 ? -15.656 19.788 -4.523 1.00 53.94 78 VAL A C 1
ATOM 631 O O . VAL A 1 78 ? -14.875 20.392 -5.256 1.00 53.94 78 VAL A O 1
ATOM 634 N N . SER A 1 79 ? -16.784 19.247 -4.976 1.00 60.78 79 SER A N 1
ATOM 635 C CA . SER A 1 79 ? -17.412 19.685 -6.211 1.00 60.78 79 SER A CA 1
ATOM 636 C C . SER A 1 79 ? -17.846 21.125 -5.964 1.00 60.78 79 SER A C 1
ATOM 638 O O . SER A 1 79 ? -18.893 21.380 -5.375 1.00 60.78 79 SER A O 1
ATOM 640 N N . LEU A 1 80 ? -16.990 22.083 -6.321 1.00 58.44 80 LEU A N 1
ATOM 641 C CA . LEU A 1 80 ? -17.401 23.473 -6.428 1.00 58.44 80 LEU A CA 1
ATOM 642 C C . LEU A 1 80 ? -18.359 23.535 -7.617 1.00 58.44 80 LEU A C 1
ATOM 644 O O . LEU A 1 80 ? -17.932 23.673 -8.761 1.00 58.44 80 LEU A O 1
ATOM 648 N N . SER A 1 81 ? -19.656 23.374 -7.362 1.00 56.06 81 SER A N 1
ATOM 649 C CA . SER A 1 81 ? -20.678 23.830 -8.294 1.00 56.06 81 SER A CA 1
ATOM 650 C C . SER A 1 81 ? -20.527 25.350 -8.402 1.00 56.06 81 SER A C 1
ATOM 652 O O . SER A 1 81 ? -20.664 26.024 -7.376 1.00 56.06 81 SER A O 1
ATOM 654 N N . PRO A 1 82 ? -20.212 25.921 -9.579 1.00 62.19 82 PRO A N 1
ATOM 655 C CA . PRO A 1 82 ? -20.200 27.364 -9.730 1.00 62.19 82 PRO A CA 1
ATOM 656 C C . PRO A 1 82 ? -21.647 27.846 -9.624 1.00 62.19 82 PRO A C 1
ATOM 658 O O . PRO A 1 82 ? -22.427 27.721 -10.567 1.00 62.19 82 PRO A O 1
ATOM 661 N N . THR A 1 83 ? -22.030 28.356 -8.455 1.00 57.28 83 THR A N 1
ATOM 662 C CA . THR A 1 83 ? -23.274 29.105 -8.302 1.00 57.28 83 THR A CA 1
ATOM 663 C C . THR A 1 83 ? -23.096 30.400 -9.085 1.00 57.28 83 THR A C 1
ATOM 665 O O . THR A 1 83 ? -22.486 31.350 -8.602 1.00 57.28 83 THR A O 1
ATOM 668 N N . LEU A 1 84 ? -23.558 30.409 -10.334 1.00 58.16 84 LEU A N 1
ATOM 669 C CA . LEU A 1 84 ? -23.722 31.634 -11.104 1.00 58.16 84 LEU A CA 1
ATOM 670 C C . LEU A 1 84 ? -24.830 32.442 -10.420 1.00 58.16 84 LEU A C 1
ATOM 672 O O . LEU A 1 84 ? -26.005 32.095 -10.526 1.00 58.16 84 LEU A O 1
ATOM 676 N N . THR A 1 85 ? -24.454 33.468 -9.660 1.00 53.34 85 THR A N 1
ATOM 677 C CA . THR A 1 85 ? -25.391 34.490 -9.185 1.00 53.34 85 THR A CA 1
ATOM 678 C C . THR A 1 85 ? -25.720 35.438 -10.334 1.00 53.34 85 THR A C 1
ATOM 680 O O . THR A 1 85 ? -24.812 35.984 -10.962 1.00 53.34 85 THR A O 1
ATOM 683 N N . THR A 1 86 ? -27.022 35.556 -10.590 1.00 51.72 86 THR A N 1
ATOM 684 C CA . THR A 1 86 ? -27.714 36.492 -11.487 1.00 51.72 86 THR A CA 1
ATOM 685 C C . THR A 1 86 ? -27.383 37.951 -11.202 1.00 51.72 86 THR A C 1
ATOM 687 O O . THR A 1 86 ? -27.204 38.286 -10.008 1.00 51.72 86 THR A O 1
#

Radius of gyration: 16.9 Å; chains: 1; bounding box: 41×56×26 Å

InterPro domains:
  IPR040096 RAB6A-GEF complex partner protein 1 [PTHR22746] (2-77)
  IPR059256 RIC1, second beta-propeller domain [PF25440] (7-77)

Sequence (86 aa):
MVLQTSERVLFTNRAQLTKLRTPHVLSLPALYLKHNWPLRYVGVNSSGNRIAVAGSHGIAHYNYLTQRWHVFGNEIQVSLSPTLTT

Secondary structure (DSSP, 8-state):
-EEEETTEEEE--TTTTTT-SS-EEEEPPHHHHHHHPSP-EEEE-TTSSEEEEE-SS-EEEEETTTTEEEEE--------------

Foldseek 3Di:
DWDDDLFWIWDDAPVCVVPDPDIDIDGDDPVCSVVFPPWDDKDADNVRQKIWTGGNFWIWIAGNVVRDIDTDGPPPPPPPPPPPDD